Protein AF-A0A6I7YDX7-F1 (afdb_monomer_lite)

Structure (mmCIF, N/CA/C/O backbone):
data_AF-A0A6I7YDX7-F1
#
_entry.id   AF-A0A6I7YDX7-F1
#
loop_
_atom_site.group_PDB
_atom_site.id
_atom_site.type_symbol
_atom_site.label_atom_id
_atom_site.label_alt_id
_atom_site.label_comp_id
_atom_site.label_asym_id
_atom_site.label_entity_id
_atom_site.label_seq_id
_atom_site.pdbx_PDB_ins_code
_atom_site.Cartn_x
_atom_site.Cartn_y
_atom_site.Cartn_z
_atom_site.occupancy
_atom_site.B_iso_or_equiv
_atom_site.auth_seq_id
_atom_site.auth_comp_id
_atom_site.auth_asym_id
_atom_site.auth_atom_id
_atom_site.pdbx_PDB_model_num
ATOM 1 N N . MET A 1 1 ? -20.481 -6.135 2.929 1.00 46.00 1 MET A N 1
ATOM 2 C CA . MET A 1 1 ? -20.167 -4.956 2.088 1.00 46.00 1 MET A CA 1
ATOM 3 C C . MET A 1 1 ? -18.701 -5.031 1.688 1.00 46.00 1 MET A C 1
ATOM 5 O O . MET A 1 1 ? -17.896 -5.293 2.578 1.00 46.00 1 MET A O 1
ATOM 9 N N . PRO A 1 2 ? -18.325 -4.852 0.408 1.00 60.75 2 PRO A N 1
ATOM 10 C CA . PRO A 1 2 ? -16.915 -4.719 0.058 1.00 60.75 2 PRO A CA 1
ATOM 11 C C . PRO A 1 2 ? -16.356 -3.492 0.785 1.00 60.75 2 PRO A C 1
ATOM 13 O O . PRO A 1 2 ? -16.957 -2.417 0.731 1.00 60.75 2 PRO A O 1
ATOM 16 N N . ARG A 1 3 ? -15.240 -3.658 1.502 1.00 67.38 3 ARG A N 1
ATOM 17 C CA . ARG A 1 3 ? -14.523 -2.539 2.122 1.00 67.38 3 ARG A CA 1
ATOM 18 C C . ARG A 1 3 ? -14.060 -1.618 0.992 1.00 67.38 3 ARG A C 1
ATOM 20 O O . ARG A 1 3 ? -13.141 -1.958 0.252 1.00 67.38 3 ARG A O 1
ATOM 27 N N . LYS A 1 4 ? -14.752 -0.496 0.795 1.00 84.06 4 LYS A N 1
ATOM 28 C CA . LYS A 1 4 ? -14.347 0.514 -0.184 1.00 84.06 4 LYS A CA 1
ATOM 29 C C . LYS A 1 4 ? -13.301 1.407 0.468 1.00 84.06 4 LYS A C 1
ATOM 31 O O . LYS A 1 4 ? -13.620 2.199 1.345 1.00 84.06 4 LYS A O 1
ATOM 36 N N . TYR A 1 5 ? -12.056 1.241 0.043 1.00 91.19 5 TYR A N 1
ATOM 37 C CA . TYR A 1 5 ? -10.973 2.161 0.369 1.00 91.19 5 TYR A CA 1
ATOM 38 C C . TYR A 1 5 ? -11.131 3.445 -0.450 1.00 91.19 5 TYR A C 1
ATOM 40 O O . TYR A 1 5 ? -11.466 3.370 -1.638 1.00 91.19 5 TYR A O 1
ATOM 48 N N . SER A 1 6 ? -10.896 4.602 0.172 1.00 93.50 6 SER A N 1
ATOM 49 C CA . SER A 1 6 ? -10.872 5.887 -0.533 1.00 93.50 6 SER A CA 1
ATOM 50 C C . SER A 1 6 ? -9.690 5.951 -1.502 1.00 93.50 6 SER A C 1
ATOM 52 O O . SER A 1 6 ? -8.688 5.264 -1.311 1.00 93.50 6 SER A O 1
ATOM 54 N N . VAL A 1 7 ? -9.807 6.774 -2.548 1.00 92.00 7 VAL A N 1
ATOM 55 C CA . VAL A 1 7 ? -8.726 6.983 -3.531 1.00 92.00 7 VAL A CA 1
ATOM 56 C C . VAL A 1 7 ? -7.465 7.482 -2.831 1.00 92.00 7 VAL A C 1
ATOM 58 O O . VAL A 1 7 ? -6.420 6.855 -2.941 1.00 92.00 7 VAL A O 1
ATOM 61 N N . GLU A 1 8 ? -7.607 8.504 -1.990 1.00 94.62 8 GLU A N 1
ATOM 62 C CA . GLU A 1 8 ? -6.495 9.111 -1.256 1.00 94.62 8 GLU A CA 1
ATOM 63 C C . GLU A 1 8 ? -5.748 8.104 -0.361 1.00 94.62 8 GLU A C 1
ATOM 65 O O . GLU A 1 8 ? -4.525 8.139 -0.240 1.00 94.62 8 GLU A O 1
ATOM 70 N N . PHE A 1 9 ? -6.473 7.154 0.243 1.00 95.88 9 PHE A N 1
ATOM 71 C CA .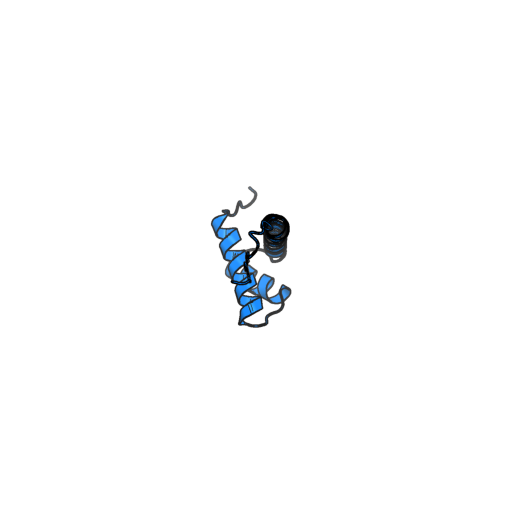 PHE A 1 9 ? -5.863 6.088 1.036 1.00 95.88 9 PHE A CA 1
ATOM 72 C C . PHE A 1 9 ? -5.057 5.117 0.166 1.00 95.88 9 PHE A C 1
ATOM 74 O O . PHE A 1 9 ? -3.960 4.712 0.548 1.00 95.88 9 PHE A O 1
ATOM 81 N N . LYS A 1 10 ? -5.581 4.757 -1.011 1.00 95.06 10 LYS A N 1
ATOM 82 C CA . LYS A 1 10 ? -4.867 3.896 -1.962 1.00 95.06 10 LYS A CA 1
ATOM 83 C C . LYS A 1 10 ? -3.590 4.564 -2.456 1.00 95.06 10 LYS A C 1
ATOM 85 O O . LYS A 1 10 ? -2.548 3.921 -2.461 1.00 95.06 10 LYS A O 1
ATOM 90 N N . GLU A 1 11 ? -3.665 5.839 -2.830 1.00 95.00 11 GLU A N 1
ATOM 91 C CA . GLU A 1 11 ? -2.511 6.595 -3.322 1.00 95.00 11 GLU A CA 1
ATOM 92 C C . GLU A 1 11 ? -1.416 6.697 -2.262 1.00 95.00 11 GLU A C 1
ATOM 94 O O . GLU A 1 11 ? -0.257 6.408 -2.553 1.00 95.00 11 GLU A O 1
ATOM 99 N N . LYS A 1 12 ? -1.783 6.994 -1.008 1.00 96.88 12 LYS A N 1
ATOM 100 C CA . LYS A 1 12 ? -0.842 6.999 0.123 1.00 96.88 12 LYS A CA 1
ATOM 101 C C . LYS A 1 12 ? -0.181 5.633 0.333 1.00 96.88 12 LYS A C 1
ATOM 103 O O . LYS A 1 12 ? 1.032 5.568 0.515 1.00 96.88 12 LYS A O 1
ATOM 108 N N . ALA A 1 13 ? -0.948 4.544 0.259 1.00 97.12 13 ALA A N 1
ATOM 109 C CA . ALA A 1 13 ? -0.406 3.192 0.395 1.00 97.12 13 ALA A CA 1
ATOM 110 C C . ALA A 1 13 ? 0.578 2.843 -0.739 1.00 97.12 13 ALA A C 1
ATOM 112 O O . ALA A 1 13 ? 1.650 2.296 -0.487 1.00 97.12 13 ALA A O 1
ATOM 113 N N . VAL A 1 14 ? 0.241 3.189 -1.986 1.00 96.25 14 VAL A N 1
ATOM 114 C CA . VAL A 1 14 ? 1.121 2.977 -3.148 1.00 96.25 14 VAL A CA 1
ATOM 115 C C . VAL A 1 14 ? 2.384 3.833 -3.051 1.00 96.25 14 VAL A C 1
ATOM 117 O O . VAL A 1 14 ? 3.473 3.333 -3.331 1.00 96.25 14 VAL A O 1
ATOM 120 N N . HIS A 1 15 ? 2.264 5.090 -2.618 1.00 95.50 15 HIS A N 1
ATOM 121 C CA . HIS A 1 15 ? 3.408 5.976 -2.412 1.00 95.50 15 HIS A CA 1
ATOM 122 C C . HIS A 1 15 ? 4.393 5.389 -1.398 1.00 95.50 15 HIS A C 1
ATOM 124 O O . HIS A 1 15 ? 5.578 5.277 -1.700 1.00 95.50 15 HIS A O 1
ATOM 130 N N . GLN A 1 16 ? 3.891 4.906 -0.259 1.00 95.75 16 GLN A N 1
ATOM 131 C CA . GLN A 1 16 ? 4.725 4.291 0.770 1.00 95.75 16 GLN A CA 1
ATOM 132 C C . GLN A 1 16 ? 5.469 3.050 0.252 1.00 95.75 16 GLN A C 1
ATOM 134 O O . GLN A 1 16 ? 6.659 2.903 0.508 1.00 95.75 16 GLN A O 1
ATOM 139 N N . ILE A 1 17 ? 4.819 2.197 -0.549 1.00 95.81 17 ILE A N 1
ATOM 140 C CA . ILE A 1 17 ? 5.484 1.050 -1.197 1.00 95.81 17 ILE A CA 1
ATOM 141 C C . ILE A 1 17 ? 6.626 1.517 -2.110 1.00 95.81 17 ILE A C 1
ATOM 143 O O . ILE A 1 17 ? 7.716 0.948 -2.073 1.00 95.81 17 ILE A O 1
ATOM 147 N N . ILE A 1 18 ? 6.392 2.547 -2.932 1.00 94.00 18 ILE A N 1
ATOM 148 C CA . ILE A 1 18 ? 7.413 3.104 -3.832 1.00 94.00 18 ILE A CA 1
ATOM 149 C C . ILE A 1 18 ? 8.588 3.665 -3.025 1.00 94.00 18 ILE A C 1
ATOM 151 O O . ILE A 1 18 ? 9.740 3.424 -3.385 1.00 94.00 18 ILE A O 1
ATOM 155 N N . GLU A 1 19 ? 8.313 4.392 -1.943 1.00 93.88 19 GLU A N 1
ATOM 156 C CA . GLU A 1 19 ? 9.340 4.950 -1.063 1.00 93.88 19 GLU A CA 1
ATOM 157 C C . GLU A 1 19 ? 10.175 3.859 -0.396 1.00 93.88 19 GLU A C 1
ATOM 159 O O . GLU A 1 19 ? 11.396 3.916 -0.493 1.00 93.88 19 GLU A O 1
ATOM 164 N N . MET A 1 20 ? 9.553 2.829 0.187 1.00 93.44 20 MET A N 1
ATOM 165 C CA . MET A 1 20 ? 10.281 1.716 0.815 1.00 93.44 20 MET A CA 1
ATOM 166 C C . MET A 1 20 ? 11.199 0.998 -0.181 1.00 93.44 20 MET A C 1
ATOM 168 O O . MET A 1 20 ? 12.355 0.698 0.115 1.00 93.44 20 MET A O 1
ATOM 172 N N . VAL A 1 21 ? 10.717 0.745 -1.401 1.00 92.56 21 VAL A N 1
ATOM 173 C CA . VAL A 1 21 ? 11.532 0.092 -2.437 1.00 92.56 21 VAL A CA 1
ATOM 174 C C . VAL A 1 21 ? 12.701 0.984 -2.866 1.00 92.56 21 VAL A C 1
ATOM 176 O O . VAL A 1 21 ? 13.807 0.483 -3.061 1.00 92.56 21 VAL A O 1
ATOM 179 N N . ARG A 1 22 ? 12.486 2.300 -3.004 1.00 89.94 22 ARG A N 1
ATOM 180 C CA . ARG A 1 22 ? 13.528 3.239 -3.458 1.00 89.94 22 ARG A CA 1
ATOM 181 C C . ARG A 1 22 ? 14.550 3.580 -2.375 1.00 89.94 22 ARG A C 1
ATOM 183 O O . ARG A 1 22 ? 15.728 3.686 -2.695 1.00 89.94 22 ARG A O 1
ATOM 190 N N . LEU A 1 23 ? 14.110 3.798 -1.138 1.00 87.00 23 LEU A N 1
ATOM 191 C CA . LEU A 1 23 ? 14.948 4.299 -0.044 1.00 87.00 23 LEU A CA 1
ATOM 192 C C . LEU A 1 23 ? 15.616 3.170 0.737 1.00 87.00 23 LEU A C 1
ATOM 194 O O . LEU A 1 23 ? 16.789 3.276 1.083 1.00 87.00 23 LEU A O 1
ATOM 198 N N . GLU A 1 24 ? 14.897 2.079 0.994 1.00 80.94 24 GLU A N 1
ATOM 199 C CA . GLU A 1 24 ? 15.386 0.979 1.834 1.00 80.94 24 GLU A CA 1
ATOM 200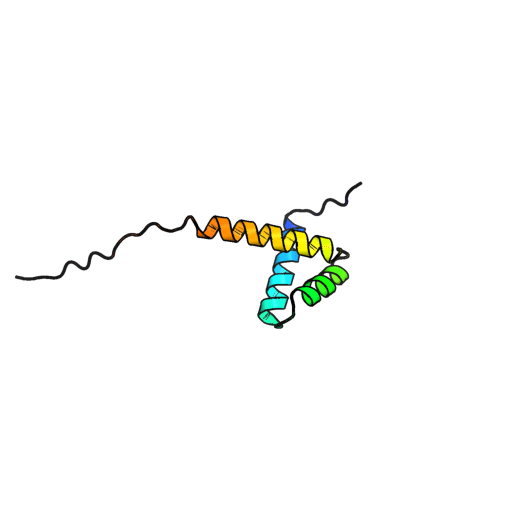 C C . GLU A 1 24 ? 15.924 -0.195 1.005 1.00 80.94 24 GLU A C 1
ATOM 202 O O . GLU A 1 24 ? 16.319 -1.220 1.560 1.00 80.94 24 GLU A O 1
ATOM 207 N N . SER A 1 25 ? 15.932 -0.071 -0.331 1.00 79.56 25 SER A N 1
ATOM 208 C CA . SER A 1 25 ? 16.302 -1.142 -1.269 1.00 79.56 25 SER A CA 1
ATOM 209 C C . SER A 1 25 ? 15.551 -2.458 -0.986 1.00 79.56 25 SER A C 1
ATOM 211 O O . SER A 1 25 ? 16.060 -3.565 -1.179 1.00 79.56 25 SER A O 1
ATOM 213 N N . CYS A 1 26 ? 14.323 -2.343 -0.469 1.00 85.25 26 CYS A N 1
ATOM 214 C CA . CYS A 1 26 ? 13.487 -3.481 -0.119 1.00 85.25 26 CYS A CA 1
ATOM 215 C C . CYS A 1 26 ? 12.846 -4.092 -1.367 1.00 85.25 26 CYS A C 1
ATOM 217 O O . CYS A 1 26 ? 12.470 -3.396 -2.309 1.00 85.25 26 CYS A O 1
ATOM 219 N N . SER A 1 27 ? 12.666 -5.416 -1.369 1.00 92.81 27 SER A N 1
ATOM 220 C CA . SER A 1 27 ? 11.918 -6.067 -2.444 1.00 92.81 27 SER A CA 1
ATOM 221 C C . SER A 1 27 ? 10.446 -5.642 -2.408 1.00 92.81 27 SER A C 1
ATOM 223 O O . SER A 1 27 ? 9.864 -5.478 -1.335 1.00 92.81 27 SER A O 1
ATOM 225 N N . LEU A 1 28 ? 9.810 -5.534 -3.582 1.00 93.75 28 LEU A N 1
ATOM 226 C CA . LEU A 1 28 ? 8.375 -5.224 -3.682 1.00 93.75 28 LEU A CA 1
ATOM 227 C C . LEU A 1 28 ? 7.520 -6.171 -2.831 1.00 93.75 28 LEU A C 1
ATOM 229 O O . LEU A 1 28 ? 6.562 -5.739 -2.199 1.00 93.75 28 LEU A O 1
ATOM 233 N N . GLN A 1 29 ? 7.881 -7.457 -2.781 1.00 94.75 29 GLN A N 1
ATOM 234 C CA . GLN A 1 29 ? 7.159 -8.440 -1.977 1.00 94.75 29 GLN A CA 1
ATOM 235 C C . GLN A 1 29 ? 7.206 -8.095 -0.484 1.00 94.75 29 GLN A C 1
ATOM 237 O O . GLN A 1 29 ? 6.178 -8.165 0.183 1.00 94.75 29 GLN A O 1
ATOM 242 N N . ARG A 1 30 ? 8.378 -7.702 0.028 1.00 95.00 30 ARG A N 1
ATOM 243 C CA . ARG A 1 30 ? 8.536 -7.286 1.422 1.00 95.00 30 ARG A CA 1
ATOM 244 C C . ARG A 1 30 ? 7.751 -6.007 1.705 1.00 95.00 30 ARG A C 1
ATOM 246 O O . ARG A 1 30 ? 7.009 -5.973 2.678 1.00 95.00 30 ARG A O 1
ATOM 253 N N . ALA A 1 31 ? 7.827 -5.018 0.814 1.00 96.12 31 ALA A N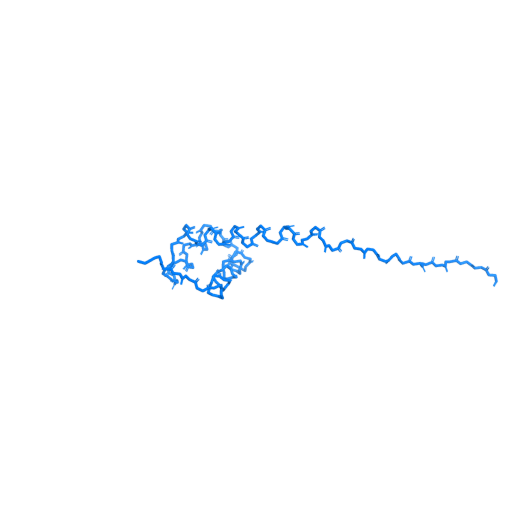 1
ATOM 254 C CA . ALA A 1 31 ? 7.075 -3.773 0.950 1.00 96.12 31 ALA A CA 1
ATOM 255 C C . ALA A 1 31 ? 5.553 -4.014 1.015 1.00 96.12 31 ALA A C 1
ATOM 257 O O . ALA A 1 31 ? 4.877 -3.434 1.859 1.00 96.12 31 ALA A O 1
ATOM 258 N N . TYR A 1 32 ? 4.998 -4.917 0.193 1.00 96.88 32 TYR A N 1
ATOM 259 C CA . TYR A 1 32 ? 3.574 -5.271 0.281 1.00 96.88 32 TYR A CA 1
ATOM 260 C C . TYR A 1 32 ? 3.193 -5.917 1.612 1.00 96.88 32 TYR A C 1
ATOM 262 O O . TYR A 1 32 ? 2.087 -5.687 2.095 1.00 96.88 32 TYR A O 1
ATOM 270 N N . THR A 1 33 ? 4.069 -6.748 2.175 1.00 95.50 33 THR A N 1
ATOM 271 C CA . THR A 1 33 ? 3.829 -7.373 3.477 1.00 95.50 33 THR A CA 1
ATOM 272 C C . THR A 1 33 ? 3.837 -6.319 4.578 1.00 95.50 33 THR A C 1
ATOM 274 O O . THR A 1 33 ? 2.831 -6.173 5.261 1.00 95.50 33 THR A O 1
ATOM 277 N N . GLU A 1 34 ? 4.904 -5.525 4.693 1.00 95.31 34 GLU A N 1
ATOM 278 C CA . GLU A 1 34 ? 5.058 -4.575 5.805 1.00 95.31 34 GLU A CA 1
ATOM 279 C C . GLU A 1 34 ? 4.002 -3.460 5.763 1.00 95.31 34 GLU A C 1
ATOM 281 O O . GLU A 1 34 ? 3.343 -3.183 6.767 1.00 95.31 34 GLU A O 1
ATOM 286 N N . VAL A 1 35 ? 3.745 -2.881 4.584 1.00 95.94 35 VAL A N 1
ATOM 287 C CA . VAL A 1 35 ? 2.680 -1.876 4.415 1.00 95.94 35 VAL A CA 1
ATOM 288 C C . VAL A 1 35 ? 1.297 -2.501 4.624 1.00 95.94 35 VAL A C 1
ATOM 290 O O . VAL A 1 35 ? 0.400 -1.870 5.182 1.00 95.94 35 VAL A O 1
ATOM 293 N N . GLY A 1 36 ? 1.104 -3.752 4.200 1.00 96.00 36 GLY A N 1
ATOM 294 C CA . GLY A 1 36 ? -0.155 -4.472 4.372 1.00 96.00 36 GLY A CA 1
ATOM 295 C C . GLY A 1 36 ? -0.493 -4.737 5.835 1.00 96.00 36 GLY A C 1
ATOM 296 O O . GLY A 1 36 ? -1.622 -4.482 6.259 1.00 96.00 36 GLY A O 1
ATOM 297 N N . GLU A 1 37 ? 0.489 -5.187 6.616 1.00 96.00 37 GLU A N 1
ATOM 298 C CA . GLU A 1 37 ? 0.356 -5.390 8.059 1.00 96.00 37 GLU A CA 1
ATOM 299 C C . GLU A 1 37 ? 0.080 -4.069 8.785 1.00 96.00 37 GLU A C 1
ATOM 301 O O . GLU A 1 37 ? -0.848 -4.005 9.593 1.00 96.00 37 GLU A O 1
ATOM 306 N N . LEU A 1 38 ? 0.800 -2.997 8.433 1.00 95.50 38 LEU A N 1
ATOM 307 C CA . LEU A 1 38 ? 0.615 -1.671 9.026 1.00 95.50 38 LEU A CA 1
ATOM 308 C C . LEU A 1 38 ? -0.792 -1.104 8.779 1.00 95.50 38 LEU A C 1
ATOM 310 O O . LEU A 1 38 ? -1.400 -0.513 9.671 1.00 95.50 38 LEU A O 1
ATOM 314 N N . LEU A 1 39 ? -1.312 -1.269 7.561 1.00 94.94 39 LEU A N 1
ATOM 315 C CA . LEU A 1 39 ? -2.580 -0.673 7.133 1.00 94.94 39 LEU A CA 1
ATOM 316 C C . LEU A 1 39 ? -3.793 -1.602 7.313 1.00 94.94 39 LEU A C 1
ATOM 318 O O . LEU A 1 39 ? -4.928 -1.186 7.058 1.00 94.94 39 LEU A O 1
ATOM 322 N N . GLY A 1 40 ? -3.585 -2.862 7.708 1.00 95.31 40 GLY A N 1
ATOM 323 C CA . GLY A 1 40 ? -4.640 -3.878 7.749 1.00 95.31 40 GLY A CA 1
ATOM 324 C C . GLY A 1 40 ? -5.214 -4.191 6.360 1.00 95.31 40 GLY A C 1
ATOM 325 O O . GLY A 1 40 ? -6.418 -4.419 6.203 1.00 95.31 40 GLY A O 1
ATOM 326 N N . VAL A 1 41 ? -4.364 -4.152 5.333 1.00 95.44 41 VAL A N 1
ATOM 327 C CA . VAL A 1 41 ? -4.712 -4.390 3.927 1.00 95.44 41 VAL A CA 1
ATOM 328 C C . VAL A 1 41 ? -3.961 -5.619 3.432 1.00 95.44 41 VAL A C 1
ATOM 330 O O . VAL A 1 41 ? -2.777 -5.787 3.687 1.00 95.44 41 VAL A O 1
ATOM 333 N N . SER A 1 42 ? -4.633 -6.495 2.685 1.00 94.56 42 SER A N 1
ATOM 334 C CA . SER A 1 42 ? -3.961 -7.685 2.156 1.00 94.56 42 SER A CA 1
ATOM 335 C C . SER A 1 42 ? -2.879 -7.322 1.129 1.00 94.56 42 SER A C 1
ATOM 337 O O . SER A 1 42 ? -3.079 -6.432 0.297 1.00 94.56 42 SER A O 1
ATOM 339 N N . HIS A 1 43 ? -1.778 -8.081 1.111 1.00 94.50 43 HIS A N 1
ATOM 340 C CA . HIS A 1 43 ? -0.720 -7.936 0.101 1.00 94.50 43 HIS A CA 1
ATOM 341 C C . HIS A 1 43 ? -1.288 -7.979 -1.332 1.00 94.50 43 HIS A C 1
ATOM 343 O O . HIS A 1 43 ? -0.879 -7.197 -2.190 1.00 94.50 43 HIS A O 1
ATOM 349 N N . HIS A 1 44 ? -2.259 -8.861 -1.596 1.00 94.38 44 HIS A N 1
ATOM 350 C CA . HIS A 1 44 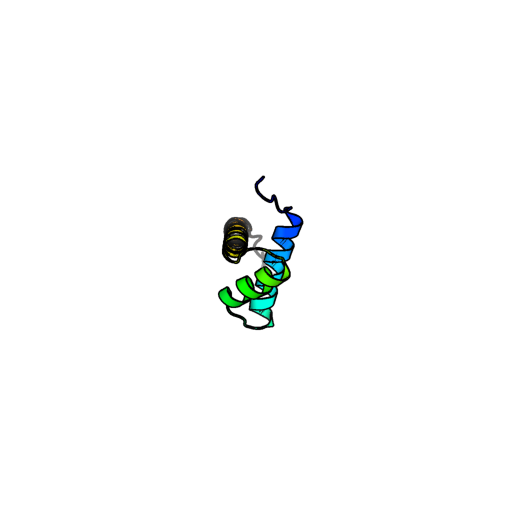? -2.874 -8.995 -2.919 1.00 94.38 44 HIS A CA 1
ATOM 351 C C . HIS A 1 44 ? -3.575 -7.706 -3.361 1.00 94.38 44 HIS A C 1
ATOM 353 O O . HIS A 1 44 ? -3.483 -7.319 -4.527 1.00 94.38 44 HIS A O 1
ATOM 359 N N . THR A 1 45 ? -4.237 -7.023 -2.427 1.00 95.00 45 THR A N 1
ATOM 360 C CA . THR A 1 45 ? -4.884 -5.733 -2.673 1.00 95.00 45 THR A CA 1
ATOM 361 C C . THR A 1 45 ? -3.854 -4.653 -3.003 1.00 95.00 45 THR A C 1
ATOM 363 O O . THR A 1 45 ? -4.022 -3.941 -3.991 1.00 95.00 45 THR A O 1
ATOM 366 N N . LEU A 1 46 ? -2.767 -4.564 -2.228 1.00 96.88 46 LEU A N 1
ATOM 367 C CA . LEU A 1 46 ? -1.697 -3.588 -2.459 1.00 96.88 46 LEU A CA 1
ATOM 368 C C . LEU A 1 46 ? -0.992 -3.806 -3.800 1.00 96.88 46 LEU A C 1
ATOM 370 O O . LEU A 1 46 ? -0.768 -2.853 -4.543 1.00 96.88 46 LEU A O 1
ATOM 374 N N . ARG A 1 47 ? -0.723 -5.066 -4.160 1.00 95.75 47 ARG A N 1
ATOM 375 C CA . ARG A 1 47 ? -0.153 -5.423 -5.464 1.00 95.75 47 ARG A CA 1
ATOM 376 C C . ARG A 1 47 ? -1.054 -4.991 -6.622 1.00 95.75 47 ARG A C 1
ATOM 378 O O . ARG A 1 47 ? -0.550 -4.542 -7.650 1.00 95.75 47 ARG A O 1
ATOM 385 N N . ALA A 1 48 ? -2.372 -5.135 -6.476 1.00 95.25 48 ALA A N 1
ATOM 386 C CA . ALA A 1 48 ? -3.321 -4.699 -7.495 1.00 95.25 48 ALA A CA 1
ATOM 387 C C . ALA A 1 48 ? -3.302 -3.173 -7.673 1.00 95.25 48 ALA A C 1
ATOM 389 O O . ALA A 1 48 ? -3.255 -2.712 -8.809 1.00 95.25 48 ALA A O 1
ATOM 390 N N . TRP A 1 49 ? -3.283 -2.405 -6.576 1.00 95.50 49 TRP A N 1
ATOM 391 C CA . TRP A 1 49 ? -3.215 -0.937 -6.632 1.00 95.50 49 TRP A CA 1
ATOM 392 C C . TRP A 1 49 ? -1.896 -0.438 -7.211 1.00 95.50 49 TRP A C 1
ATOM 394 O O . TRP A 1 49 ? -1.907 0.427 -8.076 1.00 95.50 49 TRP A O 1
ATOM 404 N N . TYR A 1 50 ? -0.769 -1.019 -6.795 1.00 95.00 50 TYR A N 1
ATOM 405 C CA . TYR A 1 50 ? 0.538 -0.657 -7.338 1.00 95.00 50 TYR A CA 1
ATOM 406 C C . TYR A 1 50 ? 0.599 -0.867 -8.857 1.00 95.00 50 TYR A C 1
ATOM 408 O O . TYR A 1 50 ? 1.057 0.011 -9.583 1.00 95.00 50 TYR A O 1
ATOM 416 N N . ARG A 1 51 ? 0.100 -2.010 -9.350 1.00 93.56 51 ARG A N 1
ATOM 417 C CA . ARG A 1 51 ? 0.067 -2.306 -10.789 1.00 93.56 51 ARG A CA 1
ATOM 418 C C . ARG A 1 51 ? -0.810 -1.314 -11.555 1.00 93.56 51 ARG A C 1
ATOM 420 O O . ARG A 1 51 ? -0.390 -0.838 -12.598 1.00 93.56 51 ARG A O 1
ATOM 427 N N . ASP A 1 52 ? -1.992 -1.007 -11.028 1.00 91.69 52 ASP A N 1
ATOM 428 C CA . ASP A 1 52 ? -2.926 -0.034 -11.609 1.00 91.69 52 ASP A CA 1
ATOM 429 C C . ASP A 1 52 ? -2.294 1.366 -11.722 1.00 91.69 52 ASP A C 1
ATOM 431 O O . ASP A 1 52 ? -2.296 1.972 -12.791 1.00 91.69 52 ASP A O 1
ATOM 435 N N . SER A 1 53 ? -1.630 1.830 -10.658 1.00 88.81 53 SER A N 1
ATOM 436 C CA . SER A 1 53 ? -0.912 3.111 -10.661 1.00 88.81 53 SER A CA 1
ATOM 437 C C . SER A 1 53 ? 0.309 3.130 -11.586 1.00 88.81 53 SER A C 1
ATOM 439 O O . SER A 1 53 ? 0.639 4.178 -12.135 1.00 88.81 53 SER A O 1
ATOM 441 N N . ALA A 1 54 ? 0.997 1.998 -11.762 1.00 81.62 54 ALA A N 1
ATOM 442 C CA . ALA A 1 54 ? 2.113 1.894 -12.700 1.00 81.62 54 ALA A CA 1
ATOM 443 C C . ALA A 1 54 ? 1.635 1.960 -14.159 1.00 81.62 54 ALA A C 1
ATOM 445 O O . ALA A 1 54 ? 2.252 2.652 -14.962 1.00 81.62 54 ALA A O 1
ATOM 446 N N . SER A 1 55 ? 0.512 1.312 -14.484 1.00 79.12 55 SER A N 1
ATOM 447 C CA . SER A 1 55 ? -0.084 1.363 -15.824 1.00 79.12 55 SER A CA 1
ATOM 448 C C . SER A 1 55 ? -0.541 2.770 -16.220 1.00 79.12 55 SER A C 1
ATOM 450 O O . SER A 1 55 ? -0.343 3.167 -17.358 1.00 79.12 55 SER A O 1
ATOM 452 N N . VAL A 1 56 ? -1.076 3.561 -15.284 1.00 72.50 56 VAL A N 1
ATOM 453 C CA . VAL A 1 56 ? -1.439 4.970 -15.545 1.00 72.50 56 VAL A CA 1
ATOM 454 C C . VAL A 1 56 ? -0.224 5.836 -15.910 1.00 72.50 56 VAL A C 1
ATOM 456 O O . VAL A 1 56 ? -0.342 6.767 -16.707 1.00 72.50 56 VAL A O 1
ATOM 459 N N . ARG A 1 57 ? 0.947 5.552 -15.327 1.00 65.06 57 ARG A N 1
ATOM 460 C CA . ARG A 1 57 ? 2.173 6.325 -15.582 1.00 65.06 57 ARG A CA 1
ATOM 461 C C . ARG A 1 57 ? 2.780 6.028 -16.952 1.00 65.06 57 ARG A C 1
ATOM 463 O O . ARG A 1 57 ? 3.292 6.950 -17.570 1.00 65.06 57 ARG A O 1
ATOM 470 N N . ASP A 1 58 ? 2.689 4.782 -17.408 1.00 59.19 58 ASP A N 1
ATOM 471 C CA . ASP A 1 58 ? 3.164 4.350 -18.730 1.00 59.19 58 ASP A CA 1
ATOM 472 C C . ASP A 1 58 ? 2.373 5.027 -19.867 1.00 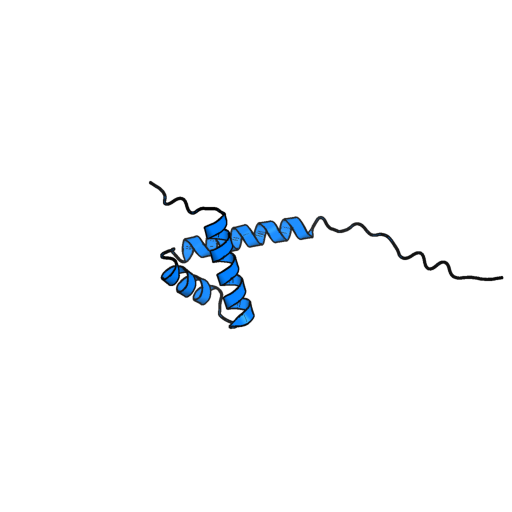59.19 58 ASP A C 1
ATOM 474 O O . ASP A 1 58 ? 2.959 5.536 -20.816 1.00 59.19 58 ASP A O 1
ATOM 478 N N . ASP A 1 59 ? 1.051 5.165 -19.707 1.00 55.69 59 ASP A N 1
ATOM 479 C CA . ASP A 1 59 ? 0.181 5.857 -20.675 1.00 55.69 59 ASP A CA 1
ATOM 480 C C . ASP A 1 59 ? 0.435 7.382 -20.731 1.00 55.69 59 ASP A C 1
ATOM 482 O O . ASP A 1 59 ? 0.230 8.022 -21.761 1.00 55.69 59 ASP A O 1
ATOM 486 N N . SER A 1 60 ? 0.908 7.981 -19.630 1.00 52.47 60 SER A N 1
ATOM 487 C CA . SER A 1 60 ? 1.126 9.434 -19.531 1.00 52.47 60 SER A CA 1
ATOM 488 C C . SER A 1 60 ? 2.478 9.897 -20.095 1.00 52.47 60 SER A C 1
ATOM 490 O O . SER A 1 60 ? 2.594 11.049 -20.508 1.00 52.47 60 SER A O 1
ATOM 492 N N . ASP A 1 61 ? 3.490 9.024 -20.146 1.00 50.22 61 ASP A N 1
ATOM 493 C CA . ASP A 1 61 ? 4.814 9.335 -20.721 1.00 50.22 61 ASP A CA 1
ATOM 494 C C . ASP A 1 61 ? 4.810 9.305 -22.265 1.00 50.22 61 ASP A C 1
ATOM 496 O O . ASP A 1 61 ? 5.689 9.863 -22.916 1.00 50.22 61 ASP A O 1
ATOM 500 N N . ALA A 1 62 ? 3.766 8.734 -22.878 1.00 52.16 62 ALA A N 1
ATOM 501 C CA . ALA A 1 62 ? 3.583 8.722 -24.330 1.00 52.16 62 ALA A CA 1
ATOM 502 C C . ALA A 1 62 ? 3.022 10.043 -24.908 1.00 52.16 62 ALA A C 1
ATOM 504 O O . ALA A 1 62 ? 2.940 10.190 -26.128 1.00 52.16 62 ALA A O 1
ATOM 505 N N . SER A 1 63 ? 2.652 11.019 -24.067 1.00 53.09 63 SER A N 1
ATOM 506 C CA . SER A 1 63 ? 2.041 12.293 -24.482 1.00 53.09 63 SER A CA 1
ATOM 507 C C . SER A 1 63 ? 2.773 13.505 -23.890 1.00 53.09 63 SER A C 1
ATOM 509 O O . SER A 1 63 ? 2.178 14.340 -23.212 1.00 53.09 63 SER A O 1
ATOM 511 N N . GLY A 1 64 ? 4.077 13.611 -24.138 1.00 47.09 64 GLY A N 1
ATOM 512 C CA . GLY A 1 64 ? 4.881 14.787 -23.772 1.00 47.09 64 GLY A CA 1
ATOM 513 C C . GLY A 1 64 ? 5.962 15.144 -24.790 1.00 47.09 64 GLY A C 1
ATOM 514 O O . GLY A 1 64 ? 6.891 15.877 -24.470 1.00 47.09 64 GLY A O 1
ATOM 515 N N . GLY A 1 65 ? 5.867 14.599 -26.005 1.00 52.97 65 GLY A N 1
ATOM 516 C CA . GLY A 1 65 ? 6.735 14.946 -27.120 1.00 52.97 65 GLY A CA 1
ATOM 517 C C . GLY A 1 65 ? 6.110 16.030 -27.989 1.00 52.97 65 GLY A C 1
ATOM 518 O O . GLY A 1 65 ? 5.510 15.711 -29.007 1.00 52.97 65 GLY A O 1
ATOM 519 N N . GLU A 1 66 ? 6.301 17.301 -27.643 1.00 46.91 66 GLU A N 1
ATOM 520 C CA . GLU A 1 66 ? 6.366 18.353 -28.660 1.00 46.91 66 GLU A CA 1
ATOM 521 C C . GLU A 1 66 ? 7.547 19.293 -28.391 1.00 46.91 66 GLU A C 1
ATOM 523 O O . GLU A 1 66 ? 7.535 20.200 -27.567 1.00 46.91 66 GLU A O 1
ATOM 528 N N . THR A 1 67 ? 8.630 18.929 -29.073 1.00 57.81 67 THR A N 1
ATOM 529 C CA . THR A 1 67 ? 9.654 19.781 -29.674 1.00 57.81 67 THR A CA 1
ATOM 530 C C . THR A 1 67 ? 9.292 21.270 -29.810 1.00 57.81 67 THR A C 1
ATOM 532 O O . THR A 1 67 ? 8.309 21.632 -30.449 1.00 57.81 67 THR A O 1
ATOM 535 N N . MET A 1 68 ? 10.177 22.140 -29.323 1.00 61.16 68 MET A N 1
ATOM 536 C CA . MET A 1 68 ? 10.486 23.375 -30.039 1.00 61.16 68 MET A CA 1
ATOM 537 C C . MET A 1 68 ? 12.004 23.416 -30.190 1.00 61.16 68 MET A C 1
ATOM 539 O O . MET A 1 68 ? 12.740 23.541 -29.211 1.00 61.16 68 MET A O 1
ATOM 543 N N . GLU A 1 69 ? 12.444 23.199 -31.424 1.00 59.56 69 GLU A N 1
ATOM 544 C CA . GLU A 1 69 ? 13.837 23.169 -31.839 1.00 59.56 69 GLU A CA 1
ATOM 545 C C . GLU A 1 69 ? 14.541 24.492 -31.509 1.00 59.56 69 GLU A C 1
ATOM 547 O O . GLU A 1 69 ? 14.019 25.590 -31.704 1.00 59.56 69 GLU A O 1
ATOM 552 N N . GLU A 1 70 ? 15.757 24.353 -30.998 1.00 59.12 70 GLU A N 1
ATOM 553 C CA . GLU A 1 70 ? 16.731 25.415 -30.813 1.00 59.12 70 GLU A CA 1
ATOM 554 C C . GLU A 1 70 ? 17.162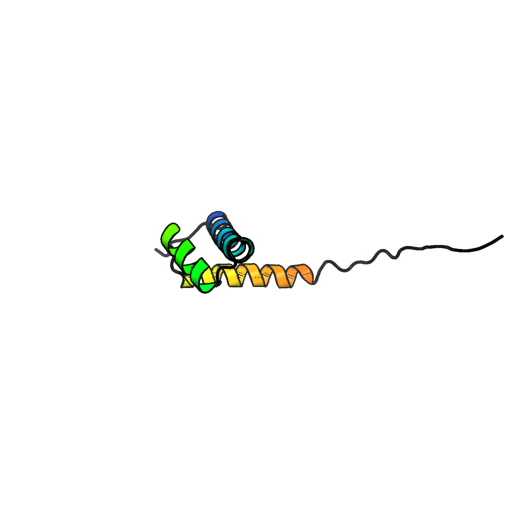 25.932 -32.200 1.00 59.12 70 GLU A C 1
ATOM 556 O O . GLU A 1 70 ? 17.978 25.307 -32.875 1.00 59.12 70 GLU A O 1
ATOM 561 N N . GLU A 1 71 ? 16.612 27.061 -32.666 1.00 61.16 71 GLU A N 1
ATOM 562 C CA . GLU A 1 71 ? 17.143 27.741 -33.856 1.00 61.16 71 GLU A CA 1
ATOM 563 C C . GLU A 1 71 ? 18.398 28.540 -33.469 1.00 61.16 71 GLU A C 1
ATOM 565 O O . GLU A 1 71 ? 18.368 29.741 -33.203 1.00 61.16 71 GLU A O 1
ATOM 570 N N . LEU A 1 72 ? 19.538 27.850 -33.430 1.00 60.03 72 LEU A N 1
ATOM 571 C CA . LEU A 1 72 ? 20.853 28.477 -33.528 1.00 60.03 72 LEU A CA 1
ATOM 572 C C . LEU A 1 72 ? 21.086 28.917 -34.981 1.00 60.03 72 LEU A C 1
ATOM 574 O O . LEU A 1 72 ? 21.739 28.230 -35.769 1.00 60.03 72 LEU A O 1
ATOM 578 N N . GLY A 1 73 ? 20.570 30.094 -35.331 1.00 53.81 73 GLY A N 1
ATOM 579 C CA . GLY A 1 73 ? 20.943 30.820 -36.540 1.00 53.81 73 GLY A CA 1
ATOM 580 C C . GLY A 1 73 ? 22.374 31.354 -36.441 1.00 53.81 73 GLY A C 1
ATOM 581 O O . GLY A 1 73 ? 22.618 32.469 -35.983 1.00 53.81 73 GLY A O 1
ATOM 582 N N . ALA A 1 74 ? 23.341 30.547 -36.873 1.00 58.41 74 ALA A N 1
ATOM 583 C CA . ALA A 1 74 ? 24.691 30.998 -37.180 1.00 58.41 74 ALA A CA 1
ATOM 584 C C . ALA A 1 74 ? 24.738 31.679 -38.561 1.00 58.41 74 ALA A C 1
ATOM 586 O O . ALA A 1 74 ? 24.198 31.142 -39.525 1.00 58.41 74 ALA A O 1
ATOM 587 N N . SER A 1 75 ? 25.519 32.764 -38.655 1.00 56.56 75 SER A N 1
ATOM 588 C CA . SER A 1 75 ? 26.318 33.214 -39.819 1.00 56.56 75 SER A CA 1
ATOM 589 C C . SER A 1 75 ? 26.087 34.647 -40.319 1.00 56.56 75 SER A C 1
ATOM 591 O O . SER A 1 75 ? 25.072 34.980 -40.913 1.00 56.56 75 SER A O 1
ATOM 593 N N . ALA A 1 76 ? 27.178 35.408 -40.183 1.00 51.62 76 ALA A N 1
ATOM 594 C CA . ALA A 1 76 ? 27.899 36.106 -41.252 1.00 51.62 76 ALA A CA 1
ATOM 595 C C . ALA A 1 76 ? 27.228 37.287 -41.977 1.00 51.62 76 ALA A C 1
ATOM 597 O O . ALA A 1 76 ? 26.502 37.109 -42.954 1.00 51.62 76 ALA A O 1
ATOM 598 N N . SER A 1 77 ? 27.670 38.502 -41.636 1.00 54.72 77 SER A N 1
ATOM 599 C CA . SER A 1 77 ? 28.480 39.381 -42.510 1.00 54.72 77 SER A CA 1
ATOM 600 C C . SER A 1 77 ? 29.040 40.564 -41.728 1.00 54.72 77 SER A C 1
ATOM 602 O O . SER A 1 77 ? 28.323 41.060 -40.833 1.00 54.72 77 SER A O 1
#

Sequence (77 aa):
MPRKYSVEFKEKAVHQIIEMVRLESCSLQRAYTEVGELLGVSHHTLRAWYRDSASVRDDSDASGGETMEEELGASAS

pLDDT: mean 81.19, std 17.8, range [46.0, 97.12]

Foldseek 3Di:
DPPDDDPVRLVVLLVQLVCCCVPVVDDSQVSLVVSCVVVVHHSVVNVVSNVVVVVVVVVVVVPDDDDDDDPPDDDDD

Secondary structure (DSSP, 8-state):
------HHHHHHHHHHHHHHHHHS---HHHHHHHHHHHHT--HHHHHHHHHHHHHHHHHHHTS--------------

Radius of gyration: 20.44 Å; chains: 1; bounding box: 49×48×52 Å